Protein AF-A0A0U3AL36-F1 (afdb_monomer_lite)

Structure (mmCIF, N/CA/C/O backbone):
data_AF-A0A0U3AL36-F1
#
_entry.id   AF-A0A0U3AL36-F1
#
loop_
_atom_site.group_PDB
_atom_site.id
_atom_site.type_symbol
_atom_site.label_atom_id
_atom_site.label_alt_id
_atom_site.label_comp_id
_atom_site.label_asym_id
_atom_site.label_entity_id
_atom_site.label_seq_id
_atom_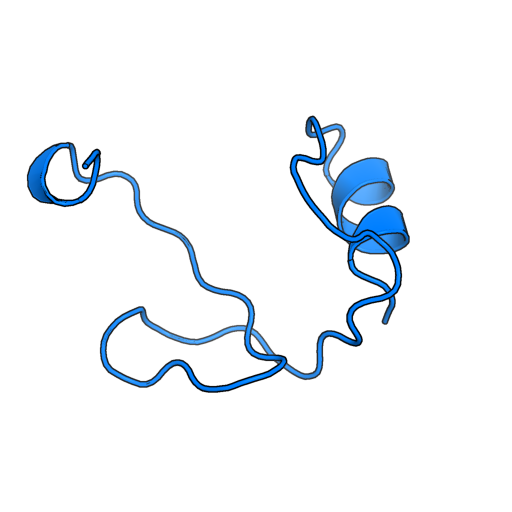site.pdbx_PDB_ins_code
_atom_site.Cartn_x
_atom_site.Cartn_y
_atom_site.Cartn_z
_atom_site.occupancy
_atom_site.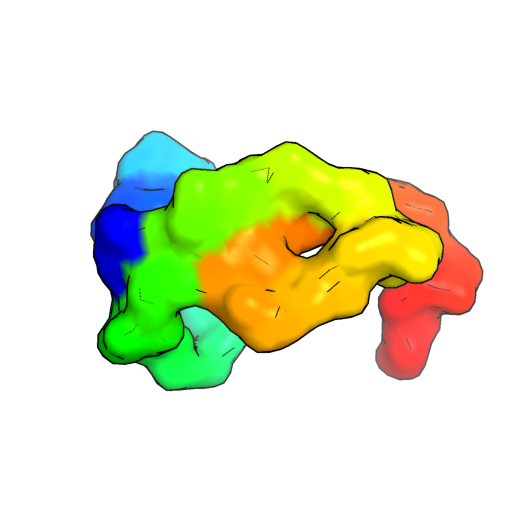B_iso_or_equiv
_atom_site.auth_seq_id
_atom_site.auth_comp_id
_atom_site.auth_asym_id
_atom_site.auth_atom_id
_atom_site.pdbx_PDB_model_num
ATOM 1 N N . MET A 1 1 ? 0.616 1.666 11.112 1.00 93.94 1 MET A N 1
ATOM 2 C CA . MET A 1 1 ? -0.519 2.534 10.703 1.00 93.94 1 MET A CA 1
ATOM 3 C C . MET A 1 1 ? -1.420 1.678 9.848 1.00 93.94 1 MET A C 1
ATOM 5 O O . MET A 1 1 ? -0.869 0.934 9.043 1.00 93.94 1 MET A O 1
ATOM 9 N N . LYS A 1 2 ? -2.744 1.731 10.018 1.00 97.56 2 LYS A N 1
ATOM 10 C CA . LYS A 1 2 ? -3.627 0.891 9.202 1.00 97.56 2 LYS A CA 1
ATOM 11 C C . LYS A 1 2 ? -3.629 1.33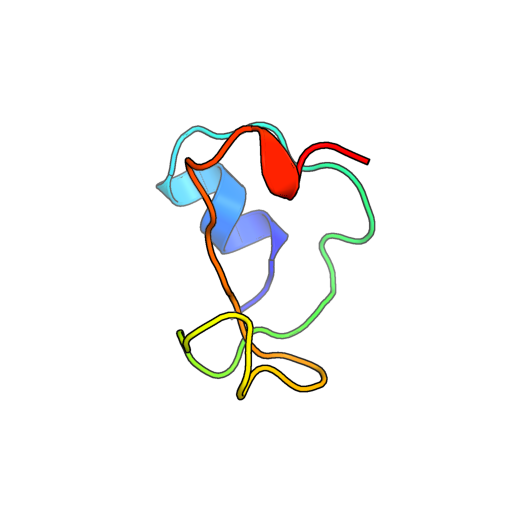8 7.742 1.00 97.56 2 LYS A C 1
ATOM 13 O O . LYS A 1 2 ? -3.516 2.531 7.454 1.00 97.56 2 LYS A O 1
ATOM 18 N N . LEU A 1 3 ? -3.773 0.385 6.825 1.00 97.06 3 LEU A N 1
ATOM 19 C CA . LEU A 1 3 ? -3.837 0.660 5.391 1.00 97.06 3 LEU A CA 1
ATOM 20 C C . LEU A 1 3 ? -5.018 1.585 5.043 1.00 97.06 3 LEU A C 1
ATOM 22 O O . LEU A 1 3 ? -4.861 2.480 4.215 1.00 97.06 3 LEU A O 1
ATOM 26 N N . GLN A 1 4 ? -6.157 1.445 5.731 1.00 97.94 4 GLN A N 1
ATOM 27 C CA . GLN A 1 4 ? -7.304 2.348 5.557 1.00 97.94 4 GLN A CA 1
ATOM 28 C C . GLN A 1 4 ? -6.992 3.806 5.919 1.00 97.94 4 GLN A C 1
ATOM 30 O O . GLN A 1 4 ? -7.345 4.710 5.167 1.00 97.94 4 GLN A O 1
ATOM 35 N N . GLU A 1 5 ? -6.238 4.048 6.996 1.00 97.62 5 GLU A N 1
ATOM 36 C CA . GLU A 1 5 ? -5.836 5.408 7.379 1.00 97.62 5 GLU A CA 1
ATOM 37 C C . GLU A 1 5 ? -4.918 6.045 6.328 1.00 97.62 5 GLU A C 1
ATOM 39 O O . GLU A 1 5 ? -4.957 7.255 6.111 1.00 97.62 5 GLU A O 1
ATOM 44 N N . LEU A 1 6 ? -4.067 5.244 5.678 1.00 96.06 6 LEU A N 1
ATOM 45 C CA . LEU A 1 6 ? -3.211 5.720 4.591 1.00 96.06 6 LEU A CA 1
ATOM 46 C C . LEU A 1 6 ? -4.033 6.088 3.358 1.00 96.06 6 LEU A C 1
ATOM 48 O O . LEU A 1 6 ? -3.803 7.148 2.782 1.00 96.06 6 LEU A O 1
ATOM 52 N N . ALA A 1 7 ? -4.997 5.249 2.976 1.00 97.00 7 ALA A N 1
ATOM 53 C CA . ALA A 1 7 ? -5.872 5.515 1.839 1.00 97.00 7 ALA A CA 1
ATOM 54 C C . ALA A 1 7 ? -6.690 6.802 2.036 1.00 97.00 7 ALA A C 1
ATOM 56 O O . ALA A 1 7 ? -6.736 7.633 1.132 1.00 97.00 7 ALA A O 1
ATOM 57 N N . GLU A 1 8 ? -7.248 7.010 3.233 1.00 97.50 8 GLU A N 1
ATOM 58 C CA . GLU A 1 8 ? -7.9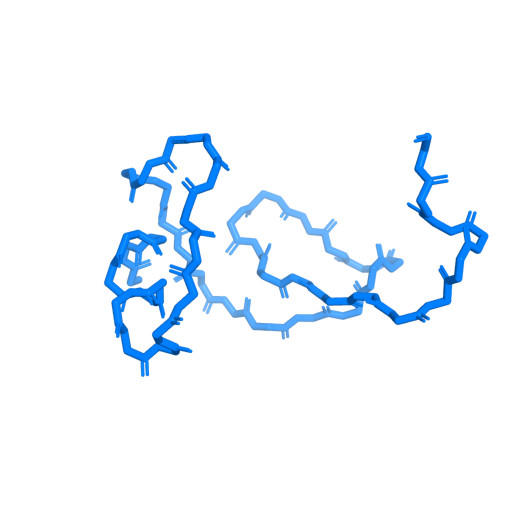74 8.235 3.589 1.00 97.50 8 GLU A CA 1
ATOM 59 C C . GLU A 1 8 ? -7.087 9.482 3.498 1.00 97.50 8 GLU A C 1
ATOM 61 O O . GLU A 1 8 ? -7.481 10.482 2.902 1.00 97.50 8 GLU A O 1
ATOM 66 N N . ARG A 1 9 ? -5.862 9.424 4.038 1.00 96.38 9 ARG A N 1
ATOM 67 C CA . ARG A 1 9 ? -4.913 10.554 4.006 1.00 96.38 9 ARG A CA 1
ATOM 68 C C . ARG A 1 9 ? -4.421 10.895 2.605 1.00 96.38 9 ARG A C 1
ATOM 70 O O . ARG A 1 9 ? -4.057 12.040 2.359 1.00 96.38 9 ARG A O 1
ATOM 77 N N . LEU A 1 10 ? -4.341 9.898 1.729 1.00 94.81 10 LEU A N 1
ATOM 78 C CA . LEU A 1 10 ? -3.906 10.057 0.343 1.00 94.81 10 LEU A CA 1
ATOM 79 C C . LEU A 1 10 ? -5.076 10.313 -0.612 1.00 94.81 10 LEU A C 1
ATOM 81 O O . LEU A 1 10 ? -4.845 10.431 -1.813 1.00 94.81 10 LEU A O 1
ATOM 85 N N . GLU A 1 11 ? -6.309 10.367 -0.099 1.00 97.00 11 GLU A N 1
ATOM 86 C CA . GLU A 1 11 ? -7.534 10.518 -0.890 1.00 97.00 11 GLU A CA 1
ATOM 87 C C . GLU A 1 11 ? -7.623 9.478 -2.025 1.00 97.00 11 GLU A C 1
ATOM 89 O O . GLU A 1 11 ? -8.060 9.752 -3.143 1.00 97.00 11 GLU A O 1
ATOM 94 N N . CYS A 1 12 ? -7.175 8.255 -1.731 1.00 94.38 12 CYS A N 1
ATOM 95 C CA . CYS A 1 12 ? -7.113 7.149 -2.678 1.00 94.38 12 CYS A CA 1
ATOM 96 C C . CYS A 1 12 ? -8.192 6.103 -2.385 1.00 94.38 12 CYS A C 1
ATOM 98 O O . CYS A 1 12 ? -8.622 5.908 -1.247 1.00 94.38 12 CYS A O 1
ATOM 100 N N . ARG A 1 1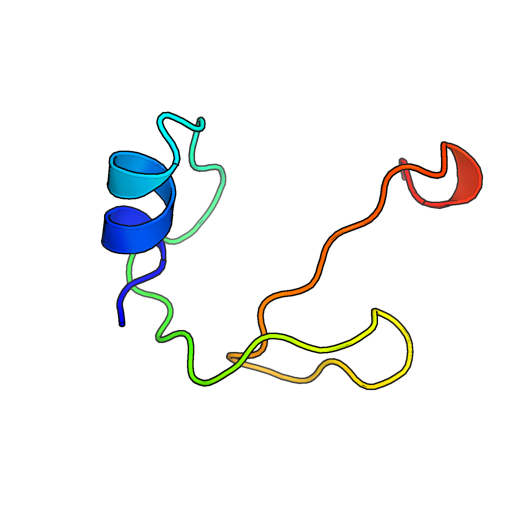3 ? -8.601 5.366 -3.423 1.00 96.62 13 ARG A N 1
ATOM 101 C CA . ARG A 1 13 ? -9.451 4.186 -3.249 1.00 96.62 13 ARG A CA 1
ATOM 102 C C . ARG A 1 13 ? -8.639 3.063 -2.602 1.00 96.62 13 ARG A C 1
ATOM 104 O O . ARG A 1 13 ? -7.586 2.698 -3.117 1.00 96.62 13 ARG A O 1
ATOM 111 N N . LEU A 1 14 ? -9.163 2.491 -1.521 1.00 96.62 14 LEU A N 1
ATOM 112 C CA . LEU A 1 14 ? -8.652 1.250 -0.948 1.00 96.62 14 LEU A CA 1
ATOM 113 C C . LEU A 1 14 ? -9.300 0.046 -1.639 1.00 96.62 14 LEU A C 1
ATOM 115 O O . LEU A 1 14 ? -10.525 -0.068 -1.678 1.00 96.62 14 LEU A O 1
ATOM 119 N N . GLU A 1 15 ? -8.473 -0.872 -2.126 1.00 96.31 15 GLU A N 1
ATOM 120 C CA . GLU A 1 15 ? -8.890 -2.193 -2.591 1.00 96.31 15 GLU A CA 1
ATOM 121 C C . GLU A 1 15 ? -8.179 -3.263 -1.760 1.00 96.31 15 GLU A C 1
ATOM 123 O O . GLU A 1 15 ? -6.952 -3.318 -1.741 1.00 96.31 15 GLU A O 1
ATOM 128 N N . GLY A 1 16 ? -8.950 -4.103 -1.062 1.00 95.56 16 GLY A N 1
ATOM 129 C CA . GLY A 1 16 ? -8.427 -5.155 -0.184 1.00 95.56 16 GLY A CA 1
ATOM 130 C C . GLY A 1 16 ? -8.742 -4.932 1.297 1.00 95.56 16 GLY A C 1
ATOM 131 O O . GLY A 1 16 ? -9.739 -4.298 1.641 1.00 95.56 16 GLY A O 1
ATOM 132 N N . ASP A 1 17 ? -7.908 -5.506 2.168 1.00 96.88 17 ASP A N 1
ATOM 133 C CA . ASP A 1 17 ? -8.081 -5.469 3.625 1.00 96.88 17 ASP A CA 1
ATOM 134 C C . ASP A 1 17 ? -7.460 -4.203 4.241 1.00 96.88 17 ASP A C 1
ATOM 136 O O . ASP A 1 17 ? -6.241 -4.023 4.250 1.00 96.88 17 ASP A O 1
ATOM 140 N N . GLY A 1 18 ? -8.308 -3.322 4.776 1.00 97.06 18 GLY A N 1
ATOM 141 C CA . GLY A 1 18 ? -7.901 -2.070 5.417 1.00 97.06 18 GLY A CA 1
ATOM 142 C C . GLY A 1 18 ? -7.228 -2.231 6.778 1.00 97.06 18 GLY A C 1
ATOM 143 O O . GLY A 1 18 ? -6.565 -1.296 7.235 1.00 97.06 18 GLY A O 1
ATOM 144 N N . GLU A 1 19 ? -7.349 -3.407 7.399 1.00 97.94 19 GLU A N 1
ATOM 145 C CA . GLU A 1 19 ? -6.795 -3.694 8.723 1.00 97.94 19 GLU A CA 1
ATOM 146 C C . GLU A 1 19 ? -5.316 -4.093 8.687 1.00 97.94 19 GLU A C 1
ATOM 148 O O . GLU A 1 19 ? -4.698 -4.260 9.743 1.00 97.94 19 GLU A O 1
ATOM 153 N N . VAL A 1 20 ? -4.713 -4.195 7.499 1.00 97.31 20 VAL A N 1
ATOM 154 C CA . VAL A 1 20 ? -3.277 -4.452 7.349 1.00 97.31 20 VAL A CA 1
ATOM 155 C C . VAL A 1 20 ? -2.468 -3.339 8.016 1.00 97.31 20 VAL A C 1
ATOM 157 O O . VAL A 1 20 ? -2.664 -2.149 7.757 1.00 97.31 20 VAL A O 1
ATOM 160 N N . ASP A 1 21 ? -1.527 -3.736 8.871 1.00 97.56 21 ASP A N 1
ATOM 161 C CA . ASP A 1 21 ? -0.574 -2.824 9.490 1.00 97.56 21 ASP A CA 1
ATOM 162 C C . ASP A 1 21 ? 0.597 -2.532 8.551 1.00 97.56 21 ASP A C 1
ATOM 164 O O . ASP A 1 21 ? 1.345 -3.424 8.152 1.00 97.56 21 ASP A O 1
ATOM 168 N N . ILE A 1 22 ? 0.764 -1.250 8.228 1.00 97.44 22 ILE A N 1
ATOM 169 C CA . ILE A 1 22 ? 1.879 -0.741 7.435 1.00 97.44 22 ILE A CA 1
ATOM 170 C C . ILE A 1 22 ? 2.987 -0.230 8.356 1.00 97.44 22 ILE A C 1
ATOM 172 O O . ILE A 1 22 ? 2.744 0.598 9.249 1.00 97.44 22 ILE A O 1
ATOM 176 N N . HIS A 1 23 ? 4.206 -0.720 8.113 1.00 96.88 23 HIS A N 1
ATOM 177 C CA . HIS A 1 23 ? 5.397 -0.469 8.927 1.00 96.88 23 HIS A CA 1
ATOM 178 C C . HIS A 1 23 ? 6.380 0.513 8.282 1.00 96.88 23 HIS A C 1
ATOM 180 O O . HIS A 1 23 ? 7.017 1.294 8.989 1.00 96.88 23 HIS A O 1
ATOM 186 N N . ARG A 1 24 ? 6.520 0.481 6.953 1.00 95.69 24 ARG A N 1
ATOM 187 C CA . ARG A 1 24 ? 7.449 1.335 6.194 1.00 95.69 24 ARG A CA 1
ATOM 188 C C . ARG A 1 24 ? 7.075 1.390 4.715 1.00 95.69 24 ARG A C 1
ATOM 190 O O . ARG A 1 24 ? 6.261 0.602 4.244 1.00 95.69 24 ARG A O 1
ATOM 197 N N . VAL A 1 25 ? 7.717 2.305 3.994 1.00 95.75 25 VAL A N 1
ATOM 198 C CA . VAL A 1 25 ? 7.680 2.374 2.528 1.00 95.75 25 VAL A CA 1
ATOM 199 C C . VAL A 1 25 ? 8.983 1.801 1.976 1.00 95.75 25 VAL A C 1
ATOM 201 O O . VAL A 1 25 ? 10.055 2.136 2.483 1.00 95.75 25 VAL A O 1
ATOM 204 N N . THR A 1 26 ? 8.912 0.948 0.955 1.00 96.12 26 THR A N 1
ATOM 205 C CA . THR A 1 26 ? 10.098 0.363 0.308 1.00 96.12 26 THR A CA 1
ATOM 206 C C . THR A 1 26 ? 9.858 0.038 -1.173 1.00 96.12 26 THR A C 1
ATOM 208 O O . THR A 1 26 ? 8.727 0.085 -1.668 1.00 96.12 26 THR A O 1
ATOM 211 N N . GLY A 1 27 ? 10.938 -0.243 -1.905 1.00 92.50 27 GLY A N 1
ATOM 212 C CA . GLY A 1 27 ? 10.882 -0.604 -3.319 1.00 92.50 27 GLY A CA 1
ATOM 213 C C . GLY A 1 27 ? 10.263 -1.985 -3.542 1.00 92.50 27 GLY A C 1
ATOM 214 O O . GLY A 1 27 ? 10.346 -2.858 -2.683 1.00 92.50 27 GLY A O 1
ATOM 215 N N . ILE A 1 28 ? 9.664 -2.195 -4.717 1.00 91.12 28 ILE A N 1
ATOM 216 C CA . ILE A 1 28 ? 8.940 -3.435 -5.052 1.00 91.12 28 ILE A CA 1
ATOM 217 C C . ILE A 1 28 ? 9.815 -4.696 -4.962 1.00 91.12 28 ILE A C 1
ATOM 219 O O . ILE A 1 28 ? 9.310 -5.768 -4.652 1.00 91.12 28 ILE A O 1
ATOM 223 N N . GLU A 1 29 ? 11.123 -4.572 -5.197 1.00 91.88 29 GLU A N 1
ATOM 224 C CA . GLU A 1 29 ? 12.072 -5.693 -5.137 1.00 91.88 29 GLU A CA 1
ATOM 225 C C . GLU A 1 29 ? 12.414 -6.120 -3.697 1.00 91.88 29 GLU A C 1
ATOM 227 O O . GLU A 1 29 ? 12.833 -7.253 -3.478 1.00 91.88 29 GLU A O 1
ATOM 232 N N . GLU A 1 30 ? 12.225 -5.233 -2.716 1.00 93.19 30 GLU A N 1
ATOM 233 C CA . GLU A 1 30 ? 12.608 -5.439 -1.309 1.00 93.19 30 GLU A CA 1
ATOM 234 C C . GLU A 1 30 ? 11.398 -5.597 -0.375 1.00 93.19 30 GLU A C 1
ATOM 236 O O . GLU A 1 30 ? 11.560 -5.874 0.817 1.00 93.19 30 GLU A O 1
ATOM 241 N N . ALA A 1 31 ? 10.188 -5.392 -0.901 1.00 95.50 31 ALA A N 1
ATOM 242 C CA . ALA A 1 31 ? 8.962 -5.348 -0.121 1.00 95.50 31 ALA A CA 1
ATOM 243 C C . ALA A 1 31 ? 8.584 -6.718 0.457 1.00 95.50 31 ALA A C 1
ATOM 245 O O . ALA A 1 31 ? 8.529 -7.728 -0.246 1.00 95.50 31 ALA A O 1
ATOM 246 N N . GLY A 1 32 ? 8.275 -6.728 1.754 1.00 94.12 32 GLY A N 1
ATOM 247 C CA . GLY A 1 32 ? 7.697 -7.863 2.465 1.00 94.12 32 GLY A CA 1
ATOM 248 C C . GLY A 1 32 ? 6.302 -7.574 3.025 1.00 94.12 32 GLY A C 1
ATOM 249 O O . GLY A 1 32 ? 5.662 -6.569 2.717 1.00 94.12 32 GLY A O 1
ATOM 250 N N . ALA A 1 33 ? 5.818 -8.469 3.888 1.00 95.44 33 ALA A N 1
ATOM 251 C CA . ALA A 1 33 ? 4.536 -8.289 4.565 1.00 95.44 33 ALA A CA 1
ATOM 252 C C . ALA A 1 33 ? 4.543 -7.037 5.465 1.00 95.44 33 ALA A C 1
ATOM 254 O O . ALA A 1 33 ? 5.424 -6.874 6.310 1.00 95.44 33 ALA A O 1
ATOM 255 N N . GLY A 1 34 ? 3.536 -6.175 5.296 1.00 94.75 34 GLY A N 1
ATOM 256 C CA . GLY A 1 34 ? 3.416 -4.900 6.016 1.00 94.75 34 GLY A CA 1
ATOM 257 C C . GLY A 1 34 ? 4.250 -3.753 5.428 1.00 94.75 34 GLY A C 1
ATOM 258 O O . GLY A 1 34 ? 4.244 -2.651 5.982 1.00 94.75 34 GLY A O 1
ATOM 259 N N . ASP A 1 35 ? 4.948 -3.973 4.312 1.00 96.94 35 ASP A N 1
ATOM 260 C CA . ASP A 1 35 ? 5.625 -2.909 3.576 1.00 96.94 35 ASP A CA 1
ATOM 261 C C . ASP A 1 35 ? 4.695 -2.307 2.515 1.00 96.94 35 ASP A C 1
ATOM 263 O O . ASP A 1 35 ? 4.033 -3.022 1.763 1.00 96.94 35 ASP A O 1
ATOM 267 N N . LEU A 1 36 ? 4.672 -0.977 2.426 1.00 94.75 36 LEU A N 1
ATOM 268 C CA . LEU A 1 36 ? 3.986 -0.262 1.356 1.00 94.75 36 LEU A CA 1
ATOM 269 C C . LEU A 1 36 ? 4.953 -0.023 0.193 1.00 94.75 36 LEU A C 1
ATOM 271 O O . LEU A 1 36 ? 6.037 0.532 0.380 1.00 94.75 36 LEU A O 1
ATOM 275 N N . THR A 1 37 ? 4.543 -0.393 -1.017 1.00 94.12 37 THR A N 1
ATOM 276 C CA . THR A 1 37 ? 5.283 -0.096 -2.249 1.00 94.12 37 THR A CA 1
ATOM 277 C C . THR A 1 37 ? 4.405 0.646 -3.252 1.00 94.12 37 THR A C 1
ATOM 279 O O . THR A 1 37 ? 3.192 0.751 -3.073 1.00 94.12 37 THR A O 1
ATOM 282 N N . PHE A 1 38 ? 5.018 1.192 -4.297 1.00 90.56 38 PHE A N 1
ATOM 283 C CA . PHE A 1 38 ? 4.330 1.888 -5.376 1.00 90.56 38 PHE A CA 1
ATOM 284 C C . PHE A 1 38 ? 4.978 1.539 -6.714 1.00 90.56 38 PHE A C 1
ATOM 286 O O . PHE A 1 38 ? 6.185 1.310 -6.803 1.00 90.56 38 PHE A O 1
ATOM 293 N N . PHE A 1 39 ? 4.179 1.537 -7.773 1.00 88.56 39 PHE A N 1
ATOM 294 C CA . PHE A 1 39 ? 4.659 1.382 -9.137 1.00 88.56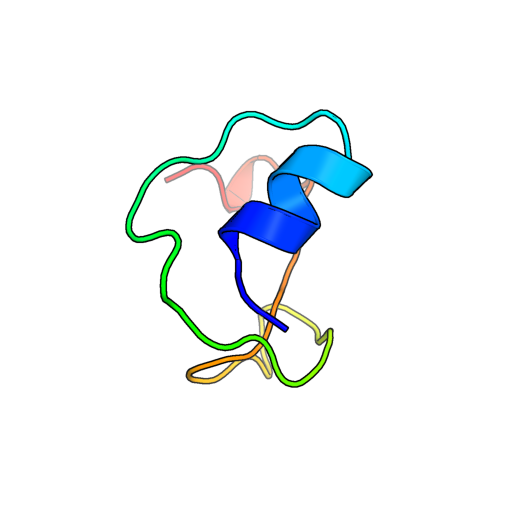 39 PHE A CA 1
ATOM 295 C C . PHE A 1 39 ? 3.899 2.338 -10.057 1.00 88.56 39 PHE A C 1
ATOM 297 O O . PHE A 1 39 ? 2.735 2.649 -9.837 1.00 88.56 39 PHE A O 1
ATOM 304 N N . THR A 1 40 ? 4.581 2.830 -11.087 1.00 82.94 40 THR A N 1
ATOM 305 C CA . THR A 1 40 ? 3.995 3.661 -12.156 1.00 82.94 40 THR A CA 1
ATOM 306 C C . THR A 1 40 ? 4.282 3.089 -13.541 1.00 82.94 40 THR A C 1
ATOM 308 O O . THR A 1 40 ? 3.874 3.652 -14.553 1.00 82.94 40 THR A O 1
ATOM 311 N N . ASN A 1 41 ? 5.032 1.984 -13.600 1.00 82.00 41 ASN A N 1
ATOM 312 C CA . ASN A 1 41 ? 5.415 1.347 -14.845 1.00 82.00 41 ASN A CA 1
ATOM 313 C C . ASN A 1 41 ? 4.346 0.311 -15.232 1.00 82.00 41 ASN A C 1
ATOM 315 O O . ASN A 1 41 ? 4.177 -0.646 -14.473 1.00 82.00 41 ASN A O 1
ATOM 319 N N . PRO A 1 42 ? 3.710 0.440 -16.413 1.00 80.00 42 PRO A N 1
ATOM 320 C CA . PRO A 1 42 ? 2.673 -0.484 -16.876 1.00 80.00 42 PRO A CA 1
ATOM 321 C C . PRO A 1 42 ? 3.114 -1.948 -16.944 1.00 80.00 42 PRO A C 1
ATOM 323 O O . PRO A 1 42 ? 2.282 -2.839 -16.953 1.00 80.00 42 PRO A O 1
ATOM 326 N N . LYS A 1 43 ? 4.423 -2.236 -16.964 1.00 81.69 43 LYS A N 1
ATOM 327 C CA . LYS A 1 43 ? 4.927 -3.619 -16.910 1.00 81.69 43 LYS A CA 1
ATOM 328 C C . LYS A 1 43 ? 4.551 -4.367 -15.620 1.00 81.69 43 LYS A C 1
ATOM 330 O O . LYS A 1 43 ? 4.764 -5.573 -15.558 1.00 81.69 43 LYS A O 1
ATOM 335 N N . TYR A 1 44 ? 4.103 -3.644 -14.591 1.00 72.56 44 TYR A N 1
ATOM 336 C CA . TYR A 1 44 ? 3.640 -4.193 -13.316 1.00 72.56 44 TYR A CA 1
ATOM 337 C C . TYR A 1 44 ? 2.111 -4.137 -13.155 1.00 72.56 44 TYR A C 1
ATOM 339 O O . TYR A 1 44 ? 1.617 -4.604 -12.132 1.00 72.56 44 TYR A O 1
ATOM 347 N N . ASP A 1 45 ? 1.372 -3.608 -14.140 1.00 66.94 45 ASP A N 1
ATOM 348 C CA . ASP A 1 45 ? -0.072 -3.838 -14.236 1.00 66.94 45 ASP A CA 1
ATOM 349 C C . ASP A 1 45 ? -0.256 -5.289 -14.701 1.00 66.94 45 ASP A C 1
ATOM 351 O O . ASP A 1 45 ? 0.056 -5.628 -15.845 1.00 66.94 45 ASP A O 1
ATOM 355 N N . GLY A 1 46 ? -0.636 -6.165 -13.769 1.00 58.31 46 GLY A N 1
ATOM 356 C CA . GLY A 1 46 ? -0.914 -7.581 -14.030 1.00 58.31 46 GLY A CA 1
ATOM 357 C C . GLY A 1 46 ? -2.153 -7.803 -14.886 1.00 58.31 46 GLY A C 1
ATOM 358 O O . GLY A 1 46 ? -3.123 -7.025 -14.741 1.00 58.31 46 GLY A O 1
#

pLDDT: mean 92.37, std 8.38, range [58.31, 97.94]

Sequence (46 aa):
MKLQELAERLECRLEGDGEVDIHRVTGIEEAGAGDLTFFTNPKYDG

Secondary structure (DSSP, 8-state):
-BHHHHHHHTT----S-TTPBP-EE--TTT--TTEE-----GGG--

Foldseek 3Di:
DFQLVVCVVVVHDDDDDRRQAADEEDDPVPDDGNYDYDDDDCVPVD

Radius of gyration: 11.1 Å; chains: 1; bounding box: 22×19×28 Å